Protein AF-W1I5S1-F1 (afdb_monomer_lite)

Foldseek 3Di:
DDDPNDDPFWKWWKAAPQATDAPPRPGHDPDPVRHDIDTPVCVVVDDRVRMDIDTDDD

Secondary structure (DSSP, 8-state):
-EETTEE---EEEEEETTEEEPGGG--EES-GGG---EETTTGGGS--TT-EEEEEP-

Radius of gyration: 12.05 Å; chains: 1; bounding box: 23×26×29 Å

Structure (mmCIF, N/CA/C/O backbone):
data_AF-W1I5S1-F1
#
_entry.id   AF-W1I5S1-F1
#
loop_
_atom_site.group_PDB
_atom_site.id
_atom_site.type_symbol
_atom_site.label_atom_id
_atom_site.label_alt_id
_atom_site.label_comp_id
_atom_site.label_asym_id
_atom_site.label_entity_id
_atom_site.label_seq_id
_atom_site.pdbx_PDB_ins_code
_atom_site.Cartn_x
_atom_site.Cartn_y
_atom_site.Cartn_z
_atom_site.occupancy
_atom_site.B_iso_or_equiv
_atom_site.auth_seq_id
_atom_site.auth_comp_id
_atom_site.auth_asym_id
_atom_site.auth_atom_id
_atom_site.pdbx_PDB_model_num
ATOM 1 N N . MET A 1 1 ? 7.076 6.324 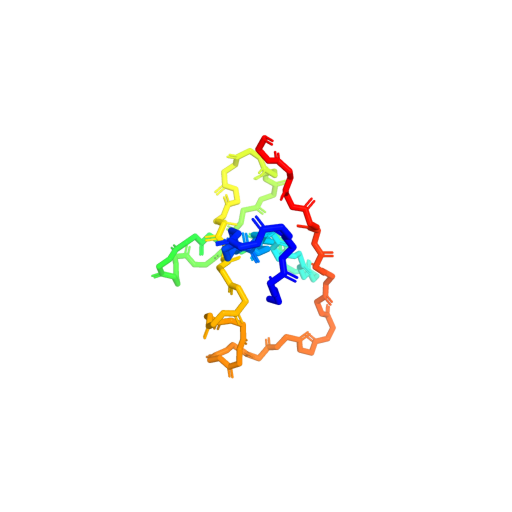-15.948 1.00 52.94 1 MET A N 1
ATOM 2 C CA . MET A 1 1 ? 6.902 6.890 -17.308 1.00 52.94 1 MET A CA 1
ATOM 3 C C . MET A 1 1 ? 7.606 8.240 -17.345 1.00 52.94 1 MET A C 1
ATOM 5 O O . MET A 1 1 ? 7.643 8.898 -16.313 1.00 52.94 1 MET A O 1
ATOM 9 N N . LEU A 1 2 ? 8.246 8.610 -18.458 1.00 44.19 2 LEU A N 1
ATOM 10 C CA . LEU A 1 2 ? 8.968 9.885 -18.569 1.00 44.19 2 LEU A CA 1
ATOM 11 C C . LEU A 1 2 ? 7.977 11.010 -18.873 1.00 44.19 2 LEU A C 1
ATOM 13 O O . LEU A 1 2 ? 7.252 10.927 -19.861 1.00 44.19 2 LEU A O 1
ATOM 17 N N . ASN A 1 3 ? 7.986 12.056 -18.052 1.00 53.69 3 ASN A N 1
ATOM 18 C CA . ASN A 1 3 ? 7.263 13.298 -18.306 1.00 53.69 3 ASN A CA 1
ATOM 19 C C . ASN A 1 3 ? 8.287 14.442 -18.209 1.00 53.69 3 ASN A C 1
ATOM 21 O O . ASN A 1 3 ? 8.916 14.628 -17.167 1.00 53.69 3 ASN A O 1
ATOM 25 N N . ASN A 1 4 ? 8.551 15.141 -19.319 1.00 60.53 4 ASN A N 1
ATOM 26 C CA . ASN A 1 4 ? 9.584 16.190 -19.422 1.00 60.53 4 ASN A CA 1
ATOM 27 C C . ASN A 1 4 ? 10.991 15.794 -18.913 1.00 60.53 4 ASN A C 1
ATOM 29 O O . ASN A 1 4 ? 11.672 16.583 -18.262 1.00 60.53 4 ASN A O 1
ATOM 33 N N . GLY A 1 5 ? 11.441 14.563 -19.177 1.00 57.62 5 GLY A N 1
ATOM 34 C CA . GLY A 1 5 ? 12.789 14.111 -18.793 1.00 57.62 5 G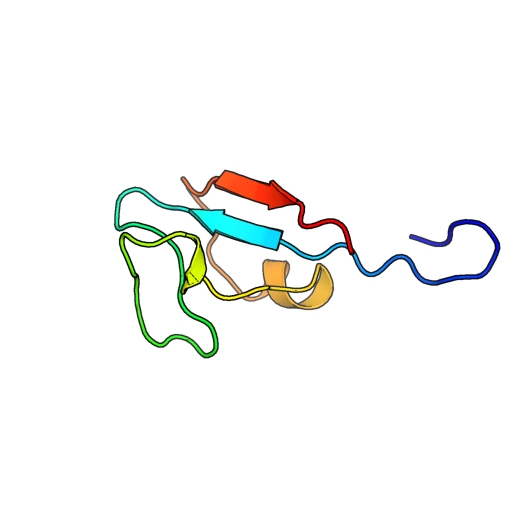LY A CA 1
ATOM 35 C C . GLY A 1 5 ? 12.979 13.833 -17.294 1.00 57.62 5 GLY A C 1
ATOM 36 O O . GLY A 1 5 ? 14.062 13.414 -16.891 1.00 57.62 5 GLY A O 1
ATOM 37 N N . LYS A 1 6 ? 11.932 13.998 -16.473 1.00 57.47 6 LYS A N 1
ATOM 38 C CA . LYS A 1 6 ? 11.870 13.484 -15.101 1.00 57.47 6 LYS A CA 1
ATOM 39 C C . LYS A 1 6 ? 11.187 12.119 -15.105 1.00 57.47 6 LYS A C 1
ATOM 41 O O . LYS A 1 6 ? 10.146 11.924 -15.735 1.00 57.47 6 LYS A O 1
ATOM 46 N N . ILE A 1 7 ? 11.776 11.166 -14.387 1.00 60.56 7 ILE A N 1
ATOM 47 C CA . ILE A 1 7 ? 11.092 9.921 -14.045 1.00 60.56 7 ILE A CA 1
ATOM 48 C C . ILE A 1 7 ? 10.033 10.301 -13.009 1.00 60.56 7 ILE A C 1
ATOM 50 O O . ILE A 1 7 ? 10.360 10.513 -11.843 1.00 60.56 7 ILE A O 1
ATOM 54 N N . GLU A 1 8 ? 8.772 10.432 -13.428 1.00 59.84 8 GLU A N 1
ATOM 55 C CA . GLU A 1 8 ? 7.668 10.484 -12.470 1.00 59.84 8 GLU A CA 1
ATOM 56 C C . GLU A 1 8 ? 7.548 9.093 -11.844 1.00 59.84 8 GLU A C 1
ATOM 58 O O . GLU A 1 8 ? 7.005 8.155 -12.440 1.00 59.84 8 GLU A O 1
ATOM 63 N N . MET A 1 9 ? 8.135 8.942 -10.657 1.00 72.12 9 MET A N 1
ATOM 64 C CA . MET A 1 9 ? 7.923 7.776 -9.812 1.00 72.12 9 MET A CA 1
ATOM 65 C C . MET A 1 9 ? 6.549 7.926 -9.170 1.00 72.12 9 MET A C 1
ATOM 67 O O . MET A 1 9 ? 6.409 8.580 -8.137 1.00 72.12 9 MET A O 1
ATOM 71 N N . TYR A 1 10 ? 5.515 7.358 -9.796 1.00 84.75 10 TYR A N 1
ATOM 72 C CA . TYR A 1 10 ? 4.206 7.306 -9.157 1.00 84.75 10 TYR A CA 1
ATOM 73 C C . TYR A 1 10 ? 4.319 6.527 -7.841 1.00 84.75 10 TYR A C 1
ATOM 75 O O . TYR A 1 10 ? 4.858 5.419 -7.790 1.00 84.75 10 TYR A O 1
ATOM 83 N N . LYS A 1 11 ? 3.817 7.146 -6.777 1.00 91.00 11 LYS A N 1
ATOM 84 C CA . LYS A 1 11 ? 3.771 6.603 -5.423 1.00 91.00 11 LYS A CA 1
ATOM 85 C C . LYS A 1 11 ? 2.325 6.272 -5.079 1.00 91.00 11 LYS A C 1
ATOM 87 O O . LYS A 1 11 ? 1.414 7.017 -5.444 1.00 91.00 11 LYS A O 1
ATOM 92 N N . TYR A 1 12 ? 2.107 5.172 -4.372 1.00 94.50 12 TYR A N 1
ATOM 93 C CA . TYR A 1 12 ? 0.775 4.689 -4.029 1.00 94.50 12 TYR A CA 1
ATOM 94 C C . TYR A 1 12 ? 0.682 4.290 -2.562 1.00 94.50 12 TYR A C 1
ATOM 96 O O . TYR A 1 12 ? 1.598 3.680 -2.017 1.00 94.50 12 TYR A O 1
ATOM 104 N N . LYS A 1 13 ? -0.461 4.576 -1.940 1.00 96.00 13 LYS A N 1
ATOM 105 C CA . LYS A 1 13 ? -0.918 3.871 -0.738 1.00 96.00 13 LYS A CA 1
ATOM 106 C C . LYS A 1 13 ? -1.827 2.723 -1.168 1.00 96.00 13 LYS A C 1
ATOM 108 O O . LYS A 1 13 ? -2.617 2.875 -2.100 1.00 96.00 13 LYS A O 1
ATOM 113 N N . ILE A 1 14 ? -1.747 1.595 -0.473 1.00 96.31 14 ILE A N 1
ATOM 114 C CA . ILE A 1 14 ? -2.531 0.394 -0.784 1.00 96.31 14 ILE A CA 1
ATOM 115 C C . ILE A 1 14 ? -3.568 0.185 0.322 1.00 96.31 14 ILE A C 1
ATOM 117 O O . ILE A 1 14 ? -3.210 0.129 1.503 1.00 96.31 14 ILE A O 1
ATOM 121 N N . LYS A 1 15 ? -4.847 0.054 -0.045 1.00 97.25 15 LYS A N 1
ATOM 122 C CA . LYS A 1 15 ? -5.944 -0.277 0.878 1.00 97.25 15 LYS A CA 1
ATOM 123 C C . LYS A 1 15 ? -6.554 -1.622 0.514 1.00 97.25 15 LYS A C 1
ATOM 125 O O . LYS A 1 15 ? -6.860 -1.860 -0.645 1.00 97.25 15 LYS A O 1
ATOM 130 N N . SER A 1 16 ? -6.784 -2.465 1.509 1.00 96.06 16 SER A N 1
ATOM 131 C CA . SER A 1 16 ? -7.513 -3.731 1.373 1.00 96.06 16 SER A CA 1
ATOM 132 C C . SER A 1 16 ? -8.689 -3.778 2.350 1.00 96.06 16 SER A C 1
ATOM 134 O O . SER A 1 16 ? -8.858 -2.872 3.170 1.00 96.06 16 SER A O 1
ATOM 136 N N . ALA A 1 17 ? -9.445 -4.878 2.345 1.00 95.50 17 ALA A N 1
ATOM 137 C CA . ALA A 1 17 ? -10.467 -5.144 3.360 1.00 95.50 17 ALA A CA 1
ATOM 138 C C . ALA A 1 17 ? -9.917 -5.136 4.805 1.00 95.50 17 ALA A C 1
ATOM 140 O O . ALA A 1 17 ? -10.654 -4.834 5.738 1.00 95.50 17 ALA A O 1
ATOM 141 N N . LYS A 1 18 ? -8.621 -5.428 5.004 1.00 94.94 18 LYS A N 1
ATOM 142 C CA . LYS A 1 18 ? -7.966 -5.419 6.328 1.00 94.94 18 LYS A CA 1
ATOM 143 C C . LYS A 1 18 ? -7.512 -4.025 6.777 1.00 94.94 18 LYS A C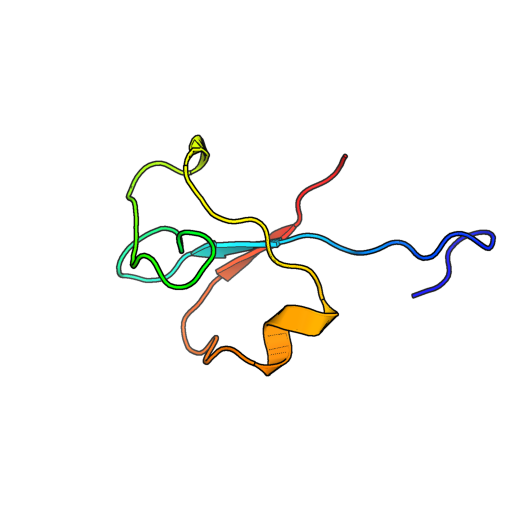 1
ATOM 145 O O . LYS A 1 18 ? -7.103 -3.868 7.923 1.00 94.94 18 LYS A O 1
ATOM 150 N N . GLY A 1 19 ? -7.572 -3.026 5.896 1.00 96.38 19 GLY A N 1
ATOM 151 C CA . GLY A 1 19 ? -7.061 -1.675 6.123 1.00 96.38 19 GLY A CA 1
ATOM 152 C C . GLY A 1 19 ? -5.920 -1.300 5.175 1.00 96.38 19 GLY A C 1
ATOM 153 O O . GLY A 1 19 ? -5.687 -1.950 4.148 1.00 96.38 19 GLY A O 1
ATOM 154 N N . TRP A 1 20 ? -5.221 -0.225 5.524 1.00 97.50 20 TRP A N 1
ATOM 155 C CA . TRP A 1 20 ? -4.082 0.315 4.791 1.00 97.50 20 TRP A CA 1
ATOM 156 C C . TRP A 1 20 ? -2.822 -0.493 5.052 1.00 97.50 20 TRP A C 1
ATOM 158 O O . TRP A 1 20 ? -2.525 -0.835 6.194 1.00 97.50 20 TRP A O 1
ATOM 168 N N . TRP A 1 21 ? -2.064 -0.783 4.004 1.00 96.50 21 TRP A N 1
ATOM 169 C CA . TRP A 1 21 ? -0.827 -1.542 4.119 1.00 96.50 21 TRP A CA 1
ATOM 170 C C . TRP A 1 21 ? 0.256 -0.684 4.768 1.00 96.50 21 TRP A C 1
ATOM 172 O O . TRP A 1 21 ? 0.492 0.445 4.337 1.00 96.50 21 TRP A O 1
ATOM 182 N N . LYS A 1 22 ? 0.937 -1.213 5.788 1.00 95.19 22 LYS A N 1
ATOM 183 C CA . LYS A 1 22 ? 2.126 -0.569 6.361 1.00 95.19 22 LYS A CA 1
ATOM 184 C C . LYS A 1 22 ? 3.347 -0.891 5.500 1.00 95.19 22 LYS A C 1
ATOM 186 O O . LYS A 1 22 ? 3.450 -1.974 4.923 1.00 95.19 22 LYS A O 1
ATOM 191 N N . ALA A 1 23 ? 4.295 0.039 5.438 1.00 89.69 23 ALA A N 1
ATOM 192 C CA . ALA A 1 23 ? 5.565 -0.196 4.755 1.00 89.69 23 ALA A CA 1
ATOM 193 C C . ALA A 1 23 ? 6.322 -1.386 5.379 1.00 89.69 23 ALA A C 1
ATOM 195 O O . ALA A 1 23 ? 6.112 -1.730 6.546 1.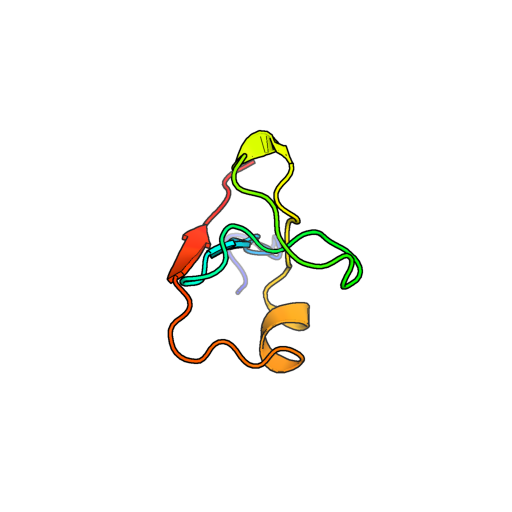00 89.69 23 ALA A O 1
ATOM 196 N N . LYS A 1 24 ? 7.236 -1.990 4.606 1.00 85.44 24 LYS A N 1
ATOM 197 C CA . LYS A 1 24 ? 8.118 -3.091 5.048 1.00 85.44 24 LYS A CA 1
ATOM 198 C C . LYS A 1 24 ? 7.386 -4.363 5.512 1.00 85.44 24 LYS A C 1
ATOM 200 O O . LYS A 1 24 ? 7.941 -5.140 6.280 1.00 85.44 24 LYS A O 1
ATOM 205 N N . GLY A 1 25 ? 6.140 -4.576 5.083 1.00 80.94 25 GLY A N 1
ATOM 206 C CA . GLY A 1 25 ? 5.384 -5.785 5.427 1.00 80.94 25 GLY A CA 1
ATOM 207 C C . GLY A 1 25 ? 4.929 -5.856 6.889 1.00 80.94 25 GLY A C 1
ATOM 208 O O . GLY A 1 25 ? 4.624 -6.937 7.381 1.00 80.94 25 GLY A O 1
ATOM 209 N N . LEU A 1 26 ? 4.837 -4.720 7.590 1.00 89.81 26 LEU A N 1
ATOM 210 C CA . LEU A 1 26 ? 4.439 -4.646 9.006 1.00 89.81 26 LEU A CA 1
ATOM 211 C C . LEU A 1 26 ? 2.915 -4.776 9.233 1.00 89.81 26 LEU A C 1
ATOM 213 O O . LEU A 1 26 ? 2.373 -4.229 10.194 1.00 89.81 26 LEU A O 1
ATOM 217 N N . GLY A 1 27 ? 2.210 -5.478 8.344 1.00 93.31 27 GLY A N 1
ATOM 218 C CA . GLY A 1 27 ? 0.763 -5.677 8.410 1.00 93.31 27 GLY A CA 1
ATOM 219 C C . GLY A 1 27 ? -0.053 -4.466 7.944 1.00 93.31 27 GLY A C 1
ATOM 220 O O . GLY A 1 27 ? 0.275 -3.831 6.941 1.00 93.31 27 GLY A O 1
ATOM 221 N N . TYR A 1 28 ? -1.145 -4.177 8.661 1.00 95.81 28 TYR A N 1
ATOM 222 C CA . TYR A 1 28 ? -2.168 -3.206 8.259 1.00 95.81 28 TYR A CA 1
ATOM 223 C C . TYR A 1 28 ? -2.458 -2.183 9.367 1.00 95.81 28 TYR A C 1
ATOM 225 O O . TYR A 1 28 ? -2.286 -2.472 10.550 1.00 95.81 28 TYR A O 1
ATOM 233 N N . THR A 1 29 ? -2.934 -0.999 8.988 1.00 96.25 29 THR A N 1
ATOM 234 C CA . THR A 1 29 ? -3.440 0.049 9.888 1.00 96.25 29 THR A CA 1
ATOM 235 C C . THR A 1 29 ? -4.784 0.580 9.388 1.00 96.25 29 THR A C 1
ATOM 237 O O . THR A 1 29 ? -5.058 0.578 8.189 1.00 96.25 29 THR A O 1
ATOM 240 N N . GLN A 1 30 ? -5.644 1.043 10.295 1.00 97.12 30 GLN A N 1
ATOM 241 C CA . GLN A 1 30 ? -6.889 1.727 9.916 1.00 97.12 30 GLN A CA 1
ATOM 242 C C . GLN A 1 30 ? -6.663 3.215 9.606 1.00 97.12 30 GLN A C 1
ATOM 244 O O . GLN A 1 30 ? -7.505 3.847 8.971 1.00 97.12 30 GLN A O 1
ATOM 249 N N . ASN A 1 31 ? -5.514 3.765 10.000 1.00 95.50 31 ASN A N 1
ATOM 250 C CA . ASN A 1 31 ? -5.163 5.161 9.792 1.00 95.50 31 ASN A CA 1
ATOM 251 C C . ASN A 1 31 ? -4.379 5.347 8.485 1.00 95.50 31 ASN A C 1
ATOM 253 O O . ASN A 1 31 ? -3.259 4.859 8.344 1.00 95.50 31 ASN A O 1
ATOM 257 N N . GLU A 1 32 ? -4.938 6.099 7.538 1.00 94.31 32 GLU A N 1
ATOM 258 C CA . GLU A 1 32 ? -4.295 6.368 6.245 1.00 94.31 32 GLU A CA 1
ATOM 259 C C . GLU A 1 32 ? -2.963 7.133 6.380 1.00 94.31 32 GLU A C 1
ATOM 261 O O . GLU A 1 32 ? -2.077 7.021 5.528 1.00 94.31 32 GLU A O 1
ATOM 266 N N . GLN A 1 33 ? -2.792 7.923 7.440 1.00 93.62 33 GLN A N 1
ATOM 267 C CA . GLN A 1 33 ? -1.564 8.695 7.661 1.00 93.62 33 GLN A CA 1
ATOM 268 C C . GLN A 1 33 ? -0.382 7.796 8.044 1.00 93.62 33 GLN A C 1
ATOM 270 O O . GLN A 1 33 ? 0.766 8.154 7.805 1.00 93.62 33 GLN A O 1
ATOM 275 N N . GLU A 1 34 ? -0.662 6.610 8.586 1.00 94.31 34 GLU A N 1
ATOM 276 C CA . GLU A 1 34 ? 0.338 5.593 8.927 1.00 94.31 34 GLU A CA 1
ATOM 277 C C . GLU A 1 34 ? 0.563 4.576 7.795 1.00 94.31 34 GLU A C 1
ATOM 279 O O . GLU A 1 34 ? 1.350 3.634 7.945 1.00 94.31 34 GLU A O 1
ATOM 284 N N . ALA A 1 35 ? -0.153 4.728 6.677 1.00 96.12 35 ALA A N 1
ATOM 285 C CA . ALA A 1 35 ? -0.014 3.858 5.523 1.00 96.12 35 ALA A CA 1
ATOM 286 C C . ALA A 1 35 ? 1.391 3.976 4.919 1.00 96.12 35 ALA A C 1
ATOM 288 O O . ALA A 1 35 ? 1.963 5.062 4.807 1.00 96.12 35 ALA A O 1
ATOM 289 N N . GLY A 1 36 ? 1.923 2.839 4.482 1.00 95.06 36 GLY A N 1
ATOM 290 C CA . GLY A 1 36 ? 3.125 2.795 3.669 1.00 95.06 36 GLY A CA 1
ATOM 291 C C . GLY A 1 36 ? 2.895 3.430 2.302 1.00 95.06 36 GLY A C 1
ATOM 292 O O . GLY A 1 36 ? 1.786 3.411 1.763 1.00 95.06 36 GLY A O 1
ATOM 293 N N . ILE A 1 37 ? 3.973 3.969 1.743 1.00 94.38 37 ILE A N 1
ATOM 294 C CA . ILE A 1 37 ? 4.022 4.467 0.374 1.00 94.38 37 ILE A CA 1
ATOM 295 C C . ILE A 1 37 ? 4.862 3.486 -0.436 1.00 94.38 37 ILE A C 1
ATOM 297 O O . ILE A 1 37 ? 5.966 3.141 -0.023 1.00 94.38 37 ILE A O 1
ATOM 301 N N . PHE A 1 38 ? 4.322 3.062 -1.572 1.00 92.75 38 PHE A N 1
ATOM 302 C CA . PHE A 1 38 ? 4.906 2.069 -2.462 1.00 92.75 38 PHE A CA 1
ATOM 303 C C . PHE A 1 38 ? 5.131 2.693 -3.835 1.00 92.75 38 PHE A C 1
ATOM 305 O O . PHE A 1 38 ? 4.262 3.395 -4.362 1.00 92.75 38 PHE A O 1
ATOM 312 N N . THR A 1 39 ? 6.301 2.460 -4.410 1.00 91.12 39 THR A N 1
ATOM 313 C CA . THR A 1 39 ? 6.625 2.872 -5.780 1.00 91.12 39 THR A CA 1
ATOM 314 C C . THR A 1 39 ? 6.020 1.905 -6.797 1.00 91.12 39 THR A C 1
ATOM 316 O O . THR A 1 39 ? 5.710 0.761 -6.467 1.00 91.12 39 THR A O 1
ATOM 319 N N . VAL A 1 40 ? 5.866 2.346 -8.051 1.00 88.38 40 VAL A N 1
ATOM 320 C CA . VAL A 1 40 ? 5.423 1.472 -9.160 1.00 88.38 40 VAL A CA 1
ATOM 321 C C . VAL A 1 40 ? 6.256 0.197 -9.252 1.00 88.38 40 VAL A C 1
ATOM 323 O O . VAL A 1 40 ? 5.683 -0.864 -9.468 1.00 88.38 40 VAL A O 1
ATOM 326 N N . ASP A 1 41 ? 7.572 0.285 -9.068 1.00 88.88 41 ASP A N 1
ATOM 327 C CA . ASP A 1 41 ? 8.484 -0.859 -9.152 1.00 88.88 41 ASP A CA 1
ATOM 328 C C . ASP A 1 41 ? 8.290 -1.873 -8.010 1.00 88.88 41 ASP A C 1
ATOM 330 O O . ASP A 1 41 ? 8.610 -3.051 -8.162 1.00 88.88 41 ASP A O 1
ATOM 334 N N . GLU A 1 42 ? 7.728 -1.451 -6.874 1.00 89.44 42 GLU A N 1
ATOM 335 C CA . GLU A 1 42 ? 7.417 -2.343 -5.753 1.00 89.44 42 GLU A CA 1
ATOM 336 C C . GLU A 1 42 ? 6.083 -3.079 -5.931 1.00 89.44 42 GLU A C 1
ATOM 338 O O . GLU A 1 42 ? 5.935 -4.196 -5.435 1.00 89.44 42 GLU A O 1
ATOM 343 N N . LEU A 1 43 ? 5.120 -2.494 -6.656 1.00 88.69 43 LEU A N 1
ATOM 344 C CA . LEU A 1 43 ? 3.768 -3.047 -6.806 1.00 88.69 43 LEU A CA 1
ATOM 345 C C . LEU A 1 43 ? 3.725 -4.492 -7.348 1.00 88.69 43 LEU A C 1
ATOM 347 O O . LEU A 1 43 ? 2.966 -5.284 -6.787 1.00 88.69 43 LEU A O 1
ATOM 351 N N . PRO A 1 44 ? 4.525 -4.891 -8.363 1.00 90.44 44 PRO A N 1
ATOM 352 C CA . PRO A 1 44 ? 4.533 -6.264 -8.873 1.00 90.44 44 PRO A CA 1
ATOM 353 C C . PRO A 1 44 ? 4.964 -7.318 -7.848 1.00 90.44 44 PRO A C 1
ATOM 355 O O . PRO A 1 44 ? 4.664 -8.496 -8.026 1.00 90.44 44 PRO A O 1
ATOM 358 N N . ASN A 1 45 ? 5.651 -6.919 -6.772 1.00 89.25 45 ASN A N 1
ATOM 359 C CA . ASN A 1 45 ? 6.107 -7.836 -5.723 1.00 89.25 45 ASN A CA 1
ATOM 360 C C . ASN A 1 45 ? 5.020 -8.136 -4.676 1.00 89.25 45 ASN A C 1
ATOM 362 O O . ASN A 1 45 ? 5.258 -8.882 -3.723 1.00 89.25 45 ASN A O 1
ATOM 366 N N . HIS A 1 46 ? 3.832 -7.548 -4.819 1.00 88.12 46 HIS A N 1
ATOM 367 C CA . HIS A 1 46 ? 2.729 -7.684 -3.879 1.00 88.12 46 HIS A CA 1
ATOM 368 C C . HIS A 1 46 ? 1.515 -8.336 -4.542 1.00 88.12 46 HIS A C 1
ATOM 370 O O . HIS A 1 46 ? 1.197 -8.076 -5.699 1.00 88.12 46 HIS A O 1
ATOM 376 N N . ASN A 1 47 ? 0.788 -9.162 -3.786 1.00 90.19 47 ASN A N 1
ATOM 377 C CA . ASN A 1 47 ? -0.529 -9.612 -4.219 1.00 90.19 47 ASN A CA 1
ATOM 378 C C . ASN A 1 47 ? -1.546 -8.489 -3.970 1.00 90.19 47 ASN A C 1
ATOM 380 O O . ASN A 1 47 ? -1.953 -8.264 -2.830 1.00 90.19 47 ASN A O 1
ATOM 384 N N . LEU A 1 48 ? -1.911 -7.779 -5.036 1.00 92.00 48 LEU A N 1
ATOM 385 C CA . LEU A 1 48 ? -2.814 -6.625 -5.000 1.00 92.00 48 LEU A CA 1
ATOM 386 C C . LEU A 1 48 ? -4.273 -6.989 -5.308 1.00 92.00 48 LEU A C 1
ATOM 388 O O . LEU A 1 48 ? -5.094 -6.095 -5.516 1.00 92.00 48 LEU A O 1
ATOM 392 N N . ASP A 1 49 ? -4.608 -8.280 -5.341 1.00 93.44 49 ASP A N 1
ATOM 393 C CA . ASP A 1 49 ? -5.988 -8.718 -5.527 1.00 93.44 49 ASP A CA 1
ATOM 394 C C . ASP A 1 49 ? -6.897 -8.126 -4.436 1.00 93.44 49 ASP A C 1
ATOM 396 O O . ASP A 1 49 ? -6.532 -8.061 -3.256 1.00 93.44 49 ASP A O 1
ATOM 400 N N . LEU A 1 50 ? -8.064 -7.623 -4.851 1.00 94.00 50 LEU A N 1
ATOM 401 C CA . LEU A 1 50 ? -9.031 -6.924 -3.990 1.00 94.00 50 LEU A CA 1
ATOM 402 C C . LEU A 1 50 ? -8.458 -5.706 -3.229 1.00 94.00 50 LEU A C 1
ATOM 404 O O . LEU A 1 50 ? -9.005 -5.303 -2.196 1.00 94.00 50 LEU A O 1
ATOM 408 N N . CYS A 1 5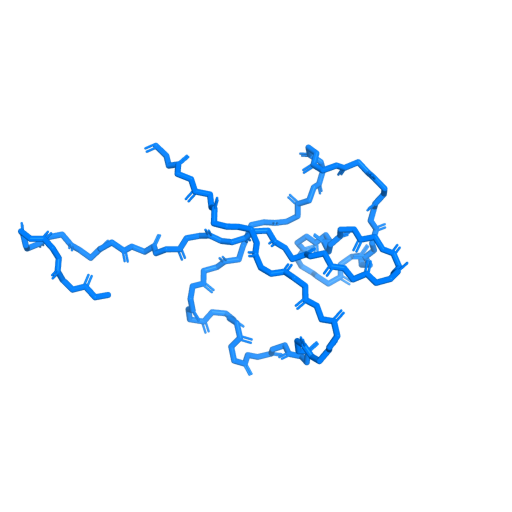1 ? -7.373 -5.106 -3.725 1.00 96.00 51 CYS A N 1
ATOM 409 C CA . CYS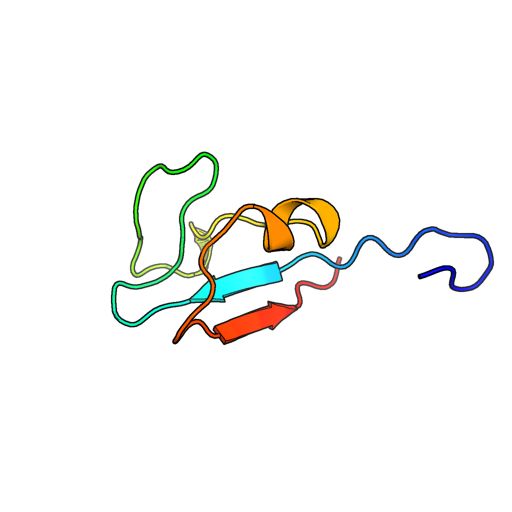 A 1 51 ? -6.803 -3.881 -3.171 1.00 96.00 51 CYS A CA 1
ATOM 410 C C . CYS A 1 51 ? -7.109 -2.657 -4.044 1.00 96.00 51 CYS A C 1
ATOM 412 O O . CYS A 1 51 ? -7.159 -2.726 -5.271 1.00 96.00 51 CYS A O 1
ATOM 414 N N . THR A 1 52 ? -7.244 -1.500 -3.398 1.00 96.81 52 THR A N 1
ATOM 415 C CA . THR A 1 52 ? -7.361 -0.194 -4.050 1.00 96.81 52 THR A CA 1
ATOM 416 C C . THR A 1 52 ? -6.041 0.558 -3.926 1.00 96.81 52 THR A C 1
ATOM 418 O O . THR A 1 52 ? -5.503 0.706 -2.824 1.00 96.81 52 THR A O 1
ATOM 421 N N . LEU A 1 53 ? -5.536 1.066 -5.051 1.00 95.19 53 LEU A N 1
ATOM 422 C CA . LEU A 1 53 ? -4.339 1.901 -5.112 1.00 95.19 53 LEU A CA 1
ATOM 423 C C . LEU A 1 53 ? -4.725 3.381 -5.097 1.00 95.19 53 LEU A C 1
ATOM 425 O O . LEU A 1 53 ? -5.425 3.863 -5.987 1.00 95.19 53 LEU A O 1
ATOM 429 N N . TYR A 1 54 ? -4.228 4.112 -4.106 1.00 95.12 54 TYR A N 1
ATOM 430 C CA . TYR A 1 54 ? -4.414 5.553 -3.984 1.00 95.12 54 TYR A CA 1
ATOM 431 C C . TYR A 1 54 ? -3.126 6.248 -4.389 1.00 95.12 54 TYR A C 1
ATOM 433 O O . TYR A 1 54 ? -2.116 6.127 -3.697 1.00 95.12 54 TYR A O 1
ATOM 441 N N . ARG A 1 55 ? -3.153 6.960 -5.518 1.00 92.38 55 ARG A N 1
ATOM 442 C CA . ARG A 1 55 ? -1.996 7.731 -5.977 1.00 92.38 55 ARG A CA 1
ATOM 443 C C . ARG A 1 55 ? -1.699 8.858 -4.990 1.00 92.38 55 ARG A C 1
ATOM 445 O O . ARG A 1 55 ? -2.592 9.619 -4.626 1.00 92.38 55 ARG A O 1
ATOM 452 N N . VAL A 1 56 ? -0.436 8.962 -4.607 1.00 89.94 56 VAL A N 1
ATOM 453 C CA . VAL A 1 56 ? 0.106 10.040 -3.786 1.00 89.94 56 VAL A CA 1
ATOM 454 C C . VAL A 1 56 ? 0.800 11.028 -4.714 1.00 89.94 56 VAL A C 1
ATOM 456 O O . VAL A 1 56 ? 1.603 10.628 -5.557 1.00 89.94 56 VAL A O 1
ATOM 459 N N . TRP A 1 57 ? 0.461 12.303 -4.566 1.00 76.69 57 TRP A N 1
ATOM 460 C CA . TRP A 1 57 ? 1.137 13.410 -5.232 1.00 76.69 57 TRP A CA 1
ATOM 461 C C . TRP A 1 57 ? 2.066 14.076 -4.221 1.00 76.69 57 TRP A C 1
ATOM 463 O O . TRP A 1 57 ? 1.654 14.285 -3.079 1.00 76.69 57 TRP A O 1
ATOM 473 N N . GLU A 1 58 ? 3.301 14.356 -4.629 1.00 59.50 58 GLU A N 1
ATOM 474 C CA . GLU A 1 58 ? 4.214 15.244 -3.897 1.00 59.50 58 GLU A CA 1
ATOM 475 C C . GLU A 1 58 ? 4.068 16.679 -4.400 1.00 59.50 58 GLU A C 1
ATOM 477 O O . GLU A 1 58 ? 3.909 16.850 -5.632 1.00 59.50 58 GLU A O 1
#

pLDDT: mean 86.57, std 13.97, range [44.19, 97.5]

Sequence (58 aa):
MLNNGKIEMYKYKIKSAKGWWKAKGLGYTQNEQEAGIFTVDELPNHNLDLCTLYRVWE